Protein AF-A0A4D4K9H8-F1 (afdb_monomer_lite)

Foldseek 3Di:
DDQDPVNVVVVVVVLLVVQQVVLVVVQVVVQVVCVVLVHHAPDDDDPPDPDPDFHHFHWHFDADPVSHTDIDGHDGDPVNVVVVVVSVVVVVVVVVVVVVVVD

Structure (mmCIF, N/CA/C/O backbone):
data_AF-A0A4D4K9H8-F1
#
_entry.id   AF-A0A4D4K9H8-F1
#
loop_
_atom_site.group_PDB
_atom_site.id
_atom_site.type_symbol
_atom_site.label_atom_id
_atom_site.label_alt_id
_atom_site.label_comp_id
_atom_site.label_asym_id
_atom_site.label_entity_id
_atom_site.label_seq_id
_atom_site.pdbx_PDB_ins_code
_atom_site.Cartn_x
_atom_site.Cartn_y
_atom_site.Cartn_z
_atom_site.occupancy
_atom_site.B_iso_or_equiv
_atom_site.auth_seq_id
_atom_site.auth_comp_id
_atom_site.auth_asym_id
_atom_site.auth_atom_id
_atom_site.pdbx_PDB_model_num
ATOM 1 N N . MET A 1 1 ? 41.730 -3.895 -16.864 1.00 52.47 1 MET A N 1
ATOM 2 C CA . MET A 1 1 ? 40.453 -4.377 -17.431 1.00 52.47 1 MET A CA 1
ATOM 3 C C . MET A 1 1 ? 39.582 -3.152 -17.685 1.00 52.47 1 MET A C 1
ATOM 5 O O . MET A 1 1 ? 39.305 -2.446 -16.726 1.00 52.47 1 MET A O 1
ATOM 9 N N . ARG A 1 2 ? 39.279 -2.803 -18.944 1.00 62.62 2 ARG A N 1
ATOM 10 C CA . ARG A 1 2 ? 38.387 -1.671 -19.264 1.00 62.62 2 ARG A CA 1
ATOM 11 C C . ARG A 1 2 ? 36.964 -2.212 -19.337 1.00 62.62 2 ARG A C 1
ATOM 13 O O . ARG A 1 2 ? 36.704 -3.091 -20.149 1.00 62.62 2 ARG A O 1
ATOM 20 N N . ILE A 1 3 ? 36.096 -1.732 -18.456 1.00 68.00 3 ILE A N 1
ATOM 21 C CA . ILE A 1 3 ? 34.660 -1.994 -18.538 1.00 68.00 3 ILE A CA 1
ATOM 22 C C . ILE A 1 3 ? 34.146 -1.202 -19.747 1.00 68.00 3 ILE A C 1
ATOM 24 O O . ILE A 1 3 ? 34.456 -0.018 -19.867 1.00 68.00 3 ILE A O 1
ATOM 28 N N . THR A 1 4 ? 33.460 -1.875 -20.669 1.00 81.56 4 THR A N 1
ATOM 29 C CA . THR A 1 4 ? 32.851 -1.259 -21.855 1.00 81.56 4 THR A CA 1
ATOM 30 C C . THR A 1 4 ? 31.491 -0.664 -21.498 1.00 81.56 4 THR A C 1
ATOM 32 O O . THR A 1 4 ? 30.857 -1.108 -20.540 1.00 81.56 4 THR A O 1
ATOM 35 N N . ASP A 1 5 ? 31.018 0.312 -22.271 1.00 79.19 5 ASP A N 1
ATOM 36 C CA . ASP A 1 5 ? 29.697 0.919 -22.056 1.00 79.19 5 ASP A CA 1
ATOM 37 C C . ASP A 1 5 ? 28.570 -0.135 -22.097 1.00 79.19 5 ASP A C 1
ATOM 39 O O . ASP A 1 5 ? 27.661 -0.107 -21.273 1.00 79.19 5 ASP A O 1
ATOM 43 N N . GLU A 1 6 ? 28.706 -1.163 -22.941 1.00 75.69 6 GLU A N 1
ATOM 44 C CA . GLU A 1 6 ? 27.798 -2.321 -23.001 1.00 75.69 6 GLU A CA 1
ATOM 45 C C . GLU A 1 6 ? 27.760 -3.123 -21.690 1.00 75.69 6 GLU A C 1
ATOM 47 O O . GLU A 1 6 ? 26.700 -3.587 -21.270 1.00 75.69 6 GLU A O 1
ATOM 52 N N . ALA A 1 7 ? 28.900 -3.270 -21.008 1.00 71.25 7 ALA A N 1
ATOM 53 C CA . ALA A 1 7 ? 28.958 -3.937 -19.710 1.00 71.25 7 ALA A CA 1
ATOM 54 C C . ALA A 1 7 ? 28.319 -3.077 -18.605 1.00 71.25 7 ALA A C 1
ATOM 56 O O . ALA A 1 7 ? 27.673 -3.615 -17.707 1.00 71.25 7 ALA A O 1
ATOM 57 N N . ILE A 1 8 ? 28.441 -1.747 -18.689 1.00 71.62 8 ILE A N 1
ATOM 58 C CA . ILE A 1 8 ? 27.773 -0.814 -17.768 1.00 71.62 8 ILE A CA 1
ATOM 59 C C . ILE A 1 8 ? 26.252 -0.870 -17.959 1.00 71.62 8 ILE A C 1
ATOM 61 O O . ILE A 1 8 ? 25.514 -0.937 -16.972 1.00 71.62 8 ILE A O 1
ATOM 65 N N . ASP A 1 9 ? 25.778 -0.896 -19.204 1.00 74.50 9 ASP A N 1
ATOM 66 C CA . ASP A 1 9 ? 24.352 -0.996 -19.517 1.00 74.50 9 ASP A CA 1
ATOM 67 C C . ASP A 1 9 ? 23.765 -2.357 -19.125 1.00 74.50 9 ASP A C 1
ATOM 69 O O . ASP A 1 9 ? 22.673 -2.412 -18.550 1.00 74.50 9 ASP A O 1
ATOM 73 N N . ALA A 1 10 ? 24.505 -3.451 -19.332 1.00 74.38 10 ALA A N 1
ATOM 74 C CA . ALA A 1 10 ? 24.108 -4.780 -18.871 1.00 74.38 10 ALA A CA 1
ATOM 75 C C . ALA A 1 10 ? 23.968 -4.832 -17.340 1.00 74.38 10 ALA A C 1
ATOM 77 O O . ALA A 1 10 ? 22.931 -5.262 -16.831 1.00 74.38 10 ALA A O 1
ATOM 78 N N . MET A 1 11 ? 24.953 -4.309 -16.601 1.00 70.56 11 MET A N 1
ATOM 79 C CA . MET A 1 11 ? 24.895 -4.223 -15.136 1.00 70.56 11 MET A CA 1
ATOM 80 C C . MET A 1 11 ? 23.740 -3.334 -14.651 1.00 70.56 11 MET A C 1
ATOM 82 O O . MET A 1 11 ? 23.077 -3.651 -13.662 1.00 70.56 11 MET A O 1
ATOM 86 N N . ARG A 1 12 ? 23.460 -2.222 -15.346 1.00 73.69 12 ARG A N 1
ATOM 87 C CA . ARG A 1 12 ? 22.323 -1.342 -15.032 1.00 73.69 12 ARG A CA 1
ATOM 88 C C . ARG A 1 12 ? 20.986 -2.047 -15.271 1.00 73.69 12 ARG A C 1
ATOM 90 O O . ARG A 1 12 ? 20.079 -1.895 -14.453 1.00 73.69 12 ARG A O 1
ATOM 97 N N . SER A 1 13 ? 20.873 -2.820 -16.351 1.00 76.69 13 SER A N 1
ATOM 98 C CA . SER A 1 13 ? 19.685 -3.611 -16.691 1.00 76.69 13 SER A CA 1
ATOM 99 C C . SER A 1 13 ? 19.432 -4.729 -15.678 1.00 76.69 13 SER A C 1
ATOM 101 O O . SER A 1 13 ? 18.306 -4.903 -15.213 1.00 76.69 13 SER A O 1
ATOM 103 N N . GLU A 1 14 ? 20.481 -5.446 -15.273 1.00 81.19 14 GLU A N 1
ATOM 104 C CA . GLU A 1 14 ? 20.394 -6.498 -14.260 1.00 81.19 14 GLU A CA 1
ATOM 105 C C . GLU A 1 14 ? 19.974 -5.938 -12.898 1.00 81.19 14 GLU A C 1
ATOM 107 O O . GLU A 1 14 ? 19.045 -6.452 -12.278 1.00 81.19 14 GLU A O 1
ATOM 112 N N . ARG A 1 15 ? 20.566 -4.811 -12.483 1.00 78.31 15 ARG A N 1
ATOM 113 C CA . ARG A 1 15 ? 20.177 -4.114 -11.252 1.00 78.31 15 ARG A CA 1
ATOM 114 C C . ARG A 1 15 ? 18.725 -3.634 -11.285 1.00 78.31 15 ARG A C 1
ATOM 116 O O . ARG A 1 15 ? 18.035 -3.733 -10.277 1.00 78.31 15 ARG A O 1
ATOM 123 N N . HIS A 1 16 ? 18.251 -3.140 -12.429 1.00 81.56 16 HIS A N 1
ATOM 124 C CA . HIS A 1 16 ? 16.846 -2.756 -12.597 1.00 81.56 16 HIS A CA 1
ATOM 125 C C . HIS A 1 16 ? 15.898 -3.955 -12.503 1.00 81.56 16 HIS A C 1
ATOM 127 O O . HIS A 1 16 ? 14.821 -3.837 -11.924 1.00 81.56 16 HIS A O 1
ATOM 133 N N . ARG A 1 17 ? 16.294 -5.109 -13.050 1.00 81.69 17 ARG A N 1
ATOM 134 C CA . ARG A 1 17 ? 15.507 -6.344 -12.962 1.00 81.69 17 ARG A CA 1
ATOM 135 C C . ARG A 1 17 ? 15.405 -6.835 -11.519 1.00 81.69 17 ARG A C 1
ATOM 137 O O . ARG A 1 17 ? 14.295 -7.083 -11.063 1.00 81.69 17 ARG A O 1
ATOM 144 N N . ALA A 1 18 ? 16.530 -6.890 -10.807 1.00 84.88 18 ALA A N 1
ATOM 145 C CA . ALA A 1 18 ? 16.565 -7.253 -9.391 1.00 84.88 18 ALA A CA 1
ATOM 146 C C . ALA A 1 18 ? 15.696 -6.305 -8.546 1.00 84.88 18 ALA A C 1
ATOM 148 O O . ALA A 1 18 ? 14.851 -6.755 -7.782 1.00 84.88 18 ALA A O 1
ATOM 149 N N . ALA A 1 19 ? 15.799 -4.990 -8.777 1.00 83.44 19 ALA A N 1
ATOM 150 C CA . ALA A 1 19 ? 14.939 -4.012 -8.111 1.00 83.44 19 ALA A CA 1
ATOM 151 C C . ALA A 1 19 ? 13.443 -4.221 -8.418 1.00 83.44 19 ALA A C 1
ATOM 153 O O . ALA A 1 19 ? 12.597 -3.944 -7.573 1.00 83.44 19 ALA A O 1
ATOM 154 N N . GLY A 1 20 ? 13.097 -4.716 -9.610 1.00 84.62 20 GLY A N 1
ATOM 155 C CA . GLY A 1 20 ? 11.719 -5.068 -9.962 1.00 84.62 20 GLY A CA 1
ATOM 156 C C . GLY A 1 20 ? 11.193 -6.275 -9.187 1.00 84.62 20 GLY A C 1
ATOM 157 O O . GLY A 1 20 ? 10.046 -6.264 -8.735 1.00 84.62 20 GLY A O 1
ATOM 158 N N . GLU A 1 21 ? 12.026 -7.296 -8.995 1.00 87.25 21 GLU A N 1
ATOM 159 C CA . GLU A 1 21 ? 11.697 -8.456 -8.160 1.00 87.25 21 GLU A CA 1
ATOM 160 C C . GLU A 1 21 ? 11.529 -8.051 -6.692 1.00 87.25 21 GLU A C 1
ATOM 162 O O . GLU A 1 21 ? 10.523 -8.405 -6.073 1.00 87.25 21 GLU A O 1
ATOM 167 N N . ASP A 1 22 ? 12.434 -7.216 -6.178 1.00 87.19 22 ASP A N 1
ATOM 168 C CA . ASP A 1 22 ? 12.353 -6.662 -4.824 1.00 87.19 22 ASP A CA 1
ATOM 169 C C . ASP A 1 22 ? 11.080 -5.828 -4.629 1.00 87.19 22 ASP A C 1
ATOM 171 O O . ASP A 1 22 ? 10.387 -5.965 -3.621 1.00 87.19 22 ASP A O 1
ATOM 175 N N . ALA A 1 23 ? 10.726 -4.988 -5.606 1.00 86.81 23 ALA A N 1
ATOM 176 C CA . ALA A 1 23 ? 9.512 -4.179 -5.554 1.00 86.81 23 ALA A CA 1
ATOM 177 C C . ALA A 1 23 ? 8.250 -5.050 -5.518 1.00 86.81 23 ALA A C 1
ATOM 179 O O . ALA A 1 23 ? 7.304 -4.755 -4.783 1.00 86.81 23 ALA A O 1
ATOM 180 N N . ARG A 1 24 ? 8.233 -6.144 -6.288 1.00 87.50 24 ARG A N 1
ATOM 181 C CA . ARG A 1 24 ? 7.131 -7.109 -6.274 1.00 87.50 24 ARG A CA 1
ATOM 182 C C . ARG A 1 24 ? 7.035 -7.821 -4.930 1.00 87.50 24 ARG A C 1
ATOM 184 O O . ARG A 1 24 ? 5.945 -7.885 -4.373 1.00 87.50 24 ARG A O 1
ATOM 191 N N . ALA A 1 25 ? 8.152 -8.307 -4.395 1.00 87.56 25 ALA A N 1
ATOM 192 C CA . ALA A 1 25 ? 8.188 -8.947 -3.084 1.00 87.56 25 ALA A CA 1
ATOM 193 C C . ALA A 1 25 ? 7.714 -7.992 -1.975 1.00 87.56 25 ALA A C 1
ATOM 195 O O . ALA A 1 25 ? 6.928 -8.379 -1.112 1.00 87.56 25 ALA A O 1
ATOM 196 N N . LEU A 1 26 ? 8.121 -6.721 -2.036 1.00 86.38 26 LEU A N 1
ATOM 197 C CA . LEU A 1 26 ? 7.679 -5.691 -1.099 1.00 86.38 26 LEU A CA 1
ATOM 198 C C . LEU A 1 26 ? 6.168 -5.426 -1.201 1.00 86.38 26 LEU A C 1
ATOM 200 O O . LEU A 1 26 ? 5.510 -5.241 -0.178 1.00 86.38 26 LEU A O 1
ATOM 204 N N . ALA A 1 27 ? 5.607 -5.439 -2.414 1.00 86.62 27 ALA A N 1
ATOM 205 C CA . ALA A 1 27 ? 4.168 -5.294 -2.621 1.00 86.62 27 ALA A CA 1
ATOM 206 C C . ALA A 1 27 ? 3.374 -6.480 -2.046 1.00 86.62 27 ALA A C 1
ATOM 208 O O . ALA A 1 27 ? 2.344 -6.254 -1.414 1.00 86.62 27 ALA A O 1
ATOM 209 N N . GLU A 1 28 ? 3.863 -7.716 -2.203 1.00 87.94 28 GLU A N 1
ATOM 210 C CA . GLU A 1 28 ? 3.255 -8.905 -1.581 1.00 87.94 28 GLU A CA 1
ATOM 211 C C . GLU A 1 28 ? 3.305 -8.833 -0.049 1.00 87.94 28 GLU A C 1
ATOM 213 O O . GLU A 1 28 ? 2.292 -9.032 0.617 1.00 87.94 28 GLU A O 1
ATOM 218 N N . LEU A 1 29 ? 4.455 -8.461 0.523 1.00 87.00 29 LEU A N 1
ATOM 219 C CA . LEU A 1 29 ? 4.598 -8.297 1.973 1.00 87.00 29 LEU A CA 1
ATOM 220 C C . LEU A 1 29 ? 3.637 -7.242 2.526 1.00 87.00 29 LEU A C 1
ATOM 222 O O . LEU A 1 29 ? 3.014 -7.447 3.569 1.00 87.00 29 LEU A O 1
ATOM 226 N N . LEU A 1 30 ? 3.498 -6.112 1.828 1.00 84.12 30 LEU A N 1
ATOM 227 C CA . LEU A 1 30 ? 2.556 -5.073 2.226 1.00 84.12 30 LEU A CA 1
ATOM 228 C C . LEU A 1 30 ? 1.108 -5.555 2.094 1.00 84.12 30 LEU A C 1
ATOM 230 O O . LEU A 1 30 ? 0.296 -5.260 2.969 1.00 84.12 30 LEU A O 1
ATOM 234 N N . ARG A 1 31 ? 0.788 -6.323 1.045 1.00 85.12 31 ARG A N 1
ATOM 235 C CA . ARG A 1 31 ? -0.534 -6.931 0.868 1.00 85.12 31 ARG A CA 1
ATOM 236 C C . ARG A 1 31 ? -0.888 -7.833 2.045 1.00 85.12 31 ARG A C 1
ATOM 238 O O . ARG A 1 31 ? -1.949 -7.654 2.634 1.00 85.12 31 ARG A O 1
ATOM 245 N N . GLU A 1 32 ? 0.006 -8.740 2.428 1.00 86.38 32 GLU A N 1
ATOM 246 C CA . GLU A 1 32 ? -0.200 -9.625 3.580 1.00 86.38 32 GLU A CA 1
ATOM 247 C C . GLU A 1 32 ? -0.336 -8.854 4.898 1.00 86.38 32 GLU A C 1
ATOM 249 O O . GLU A 1 32 ? -1.170 -9.188 5.740 1.00 86.38 32 GLU A O 1
ATOM 254 N N . ALA A 1 33 ? 0.485 -7.820 5.099 1.00 83.62 33 ALA A N 1
ATOM 255 C CA . ALA A 1 33 ? 0.428 -7.003 6.305 1.00 83.62 33 ALA A CA 1
ATOM 256 C C . ALA A 1 33 ? -0.909 -6.260 6.421 1.00 83.62 33 ALA A C 1
ATOM 258 O O . ALA A 1 33 ? -1.499 -6.222 7.500 1.00 83.62 33 ALA A O 1
ATOM 259 N N . LEU A 1 34 ? -1.399 -5.699 5.316 1.00 80.50 34 LEU A N 1
ATOM 260 C CA . LEU A 1 34 ? -2.695 -5.031 5.268 1.00 80.50 34 LEU A CA 1
ATOM 261 C C . LEU A 1 34 ? -3.844 -6.022 5.491 1.00 80.50 34 LEU A C 1
ATOM 263 O O . LEU A 1 34 ? -4.733 -5.729 6.289 1.00 80.50 34 LEU A O 1
ATOM 267 N N . ASP A 1 35 ? -3.785 -7.219 4.904 1.00 81.88 35 ASP A N 1
ATOM 268 C CA . ASP A 1 35 ? -4.800 -8.262 5.117 1.00 81.88 35 ASP A CA 1
ATOM 269 C C . ASP A 1 35 ? -4.923 -8.656 6.592 1.00 81.88 35 ASP A C 1
ATOM 271 O O . ASP A 1 35 ? -6.022 -8.677 7.150 1.00 81.88 35 ASP A O 1
ATOM 275 N N . ARG A 1 36 ? -3.792 -8.807 7.291 1.00 82.69 36 ARG A N 1
ATOM 276 C CA . ARG A 1 36 ? -3.774 -9.044 8.748 1.00 82.69 36 ARG A CA 1
ATOM 277 C C . ARG A 1 36 ? -4.362 -7.894 9.566 1.00 82.69 36 ARG A C 1
ATOM 279 O O . ARG A 1 36 ? -4.839 -8.124 10.675 1.00 82.69 36 ARG A O 1
ATOM 286 N N . LEU A 1 37 ? -4.329 -6.672 9.041 1.00 76.19 37 LEU A N 1
ATOM 287 C CA . LEU A 1 37 ? -4.966 -5.499 9.643 1.00 76.19 37 LEU A CA 1
ATOM 288 C C . LEU A 1 37 ? -6.455 -5.373 9.260 1.00 76.19 37 LEU A C 1
ATOM 290 O O . LEU A 1 37 ? -7.101 -4.391 9.629 1.00 76.19 37 LEU A O 1
ATOM 294 N N . GLY A 1 38 ? -7.016 -6.363 8.555 1.00 74.69 38 GLY A N 1
ATOM 295 C CA . GLY A 1 38 ? -8.413 -6.396 8.120 1.00 74.69 38 GLY A CA 1
ATOM 296 C C . GLY A 1 38 ? -8.673 -5.624 6.825 1.00 74.69 38 GLY A C 1
ATOM 297 O O . GLY A 1 38 ? -9.803 -5.200 6.581 1.00 74.69 38 GLY A O 1
ATOM 298 N N . PHE A 1 39 ? -7.637 -5.401 6.016 1.00 74.81 39 PHE A N 1
ATOM 299 C CA . PHE A 1 39 ? -7.716 -4.701 4.740 1.00 74.81 39 PHE A CA 1
ATOM 300 C C . PHE A 1 39 ? -7.418 -5.669 3.607 1.00 74.81 39 PHE A C 1
ATOM 302 O O . PHE A 1 39 ? -6.306 -6.161 3.517 1.00 74.81 39 PHE A O 1
ATOM 309 N N . THR A 1 40 ? -8.357 -5.881 2.691 1.00 73.00 40 THR A N 1
ATOM 310 C CA . THR A 1 40 ? -8.137 -6.751 1.527 1.00 73.00 40 THR A CA 1
ATOM 311 C C . THR A 1 40 ? -7.770 -5.888 0.312 1.00 73.00 40 THR A C 1
ATOM 313 O O . THR A 1 40 ? -8.670 -5.287 -0.283 1.00 73.00 40 THR A O 1
ATOM 316 N N . PRO A 1 41 ? -6.478 -5.758 -0.061 1.00 70.25 41 PRO A N 1
ATOM 317 C CA . PRO A 1 41 ? -6.069 -4.969 -1.221 1.00 70.25 41 PRO A CA 1
ATOM 318 C C . PRO A 1 41 ? -6.538 -5.630 -2.519 1.00 70.25 41 PRO A C 1
ATOM 320 O O . PRO A 1 41 ? -6.908 -6.801 -2.533 1.00 70.25 41 PRO A O 1
ATOM 323 N N . ASP A 1 42 ? -6.487 -4.885 -3.625 1.00 71.88 42 ASP A N 1
ATOM 324 C CA . ASP A 1 42 ? -6.756 -5.406 -4.976 1.00 71.88 42 ASP A CA 1
ATOM 325 C C . ASP A 1 42 ? -8.195 -5.898 -5.228 1.00 71.88 42 ASP A C 1
ATOM 327 O O . ASP A 1 42 ? -8.475 -6.548 -6.238 1.00 71.88 42 ASP A O 1
ATOM 331 N N . VAL A 1 43 ? -9.143 -5.533 -4.361 1.00 69.69 43 VAL A N 1
ATOM 332 C CA . VAL A 1 43 ? -10.572 -5.768 -4.598 1.00 69.69 43 VAL A CA 1
ATOM 333 C C . VAL A 1 43 ? -11.117 -4.667 -5.507 1.00 69.69 43 VAL A C 1
ATOM 335 O O . VAL A 1 43 ? -11.414 -3.551 -5.077 1.00 69.69 43 VAL A O 1
ATOM 338 N N . VAL A 1 44 ? -11.250 -4.983 -6.796 1.00 60.91 44 VAL A N 1
ATOM 339 C CA . VAL A 1 44 ? -11.846 -4.081 -7.789 1.00 60.91 44 VAL A CA 1
ATOM 340 C C . VAL A 1 44 ? -13.366 -4.068 -7.612 1.00 60.91 44 VAL A C 1
ATOM 342 O O . VAL A 1 44 ? -14.042 -5.041 -7.938 1.00 60.91 44 VAL A O 1
ATOM 345 N N . MET A 1 45 ? -13.921 -2.955 -7.128 1.00 55.91 45 MET A N 1
ATOM 346 C CA . MET A 1 45 ? -15.372 -2.741 -7.158 1.00 55.91 45 MET A CA 1
ATOM 347 C C . MET A 1 45 ? -15.840 -2.357 -8.570 1.00 55.91 45 MET A C 1
ATOM 349 O O . MET A 1 45 ? -15.191 -1.533 -9.226 1.00 55.91 45 MET A O 1
ATOM 353 N N . PRO A 1 46 ? -16.995 -2.869 -9.026 1.00 55.16 46 PRO A N 1
ATOM 354 C CA . PRO A 1 46 ? -17.643 -2.383 -10.235 1.00 55.16 46 PRO A CA 1
ATOM 355 C C . PRO A 1 46 ? -17.958 -0.887 -10.114 1.00 55.16 46 PRO A C 1
ATOM 357 O O . PRO A 1 46 ? -18.469 -0.419 -9.092 1.00 55.16 46 PRO A O 1
ATOM 360 N N . HIS A 1 47 ? -17.676 -0.120 -11.169 1.00 45.12 47 HIS A N 1
ATOM 361 C CA . HIS A 1 47 ? -18.047 1.292 -11.230 1.00 45.12 47 HIS A CA 1
ATOM 362 C C . HIS A 1 47 ? -19.554 1.474 -10.965 1.00 45.12 47 HIS A C 1
ATOM 364 O O . HIS A 1 47 ? -20.380 0.924 -11.687 1.00 45.12 47 HIS A O 1
ATOM 370 N N . GLY A 1 48 ? -19.906 2.285 -9.959 1.00 50.25 48 GLY A N 1
ATOM 371 C CA . GLY A 1 48 ? -21.284 2.730 -9.708 1.00 50.25 48 GLY A CA 1
ATOM 372 C C . GLY A 1 48 ? -21.985 2.127 -8.488 1.00 50.25 48 GLY A C 1
AT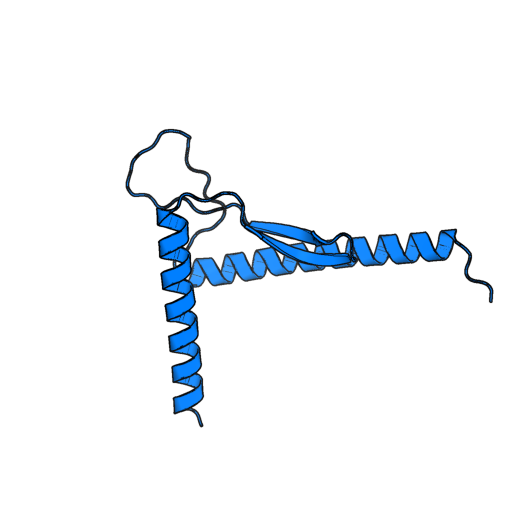OM 373 O O . GLY A 1 48 ? -23.080 2.580 -8.156 1.00 50.25 48 GLY A O 1
ATOM 374 N N . GLN A 1 49 ? -21.379 1.169 -7.784 1.00 51.28 49 GLN A N 1
ATOM 375 C CA . GLN A 1 49 ? -21.969 0.614 -6.564 1.00 51.28 49 GLN A CA 1
ATOM 376 C C . GLN A 1 49 ? -21.683 1.530 -5.356 1.00 51.28 49 GLN A C 1
ATOM 378 O O . GLN A 1 49 ? -20.531 1.758 -4.994 1.00 51.28 49 GLN A O 1
ATOM 383 N N . LYS A 1 50 ? -22.751 2.094 -4.772 1.00 51.62 50 LYS A N 1
ATOM 384 C CA . LYS A 1 50 ? -22.748 2.997 -3.599 1.00 51.62 50 LYS A CA 1
ATOM 385 C C . LYS A 1 50 ? -23.061 2.259 -2.291 1.00 51.62 50 LYS A C 1
ATOM 387 O O . LYS A 1 50 ? -23.661 2.834 -1.386 1.00 51.62 50 LYS A O 1
ATOM 392 N N . ASP A 1 51 ? -22.708 0.987 -2.194 1.00 50.88 51 ASP A N 1
ATOM 393 C CA . ASP A 1 51 ? -22.766 0.320 -0.898 1.00 50.88 51 ASP A CA 1
ATOM 394 C C . ASP A 1 51 ? -21.545 0.776 -0.098 1.00 50.88 51 ASP A C 1
ATOM 396 O O . ASP A 1 51 ? -20.485 0.993 -0.682 1.00 50.88 51 ASP A O 1
ATOM 400 N N . GLY A 1 52 ? -21.676 0.954 1.221 1.00 51.47 52 GLY A N 1
ATOM 401 C CA . GLY A 1 52 ? -20.606 1.399 2.136 1.00 51.47 52 GLY A CA 1
ATOM 402 C C . GLY A 1 52 ? -19.382 0.468 2.223 1.00 51.47 52 GLY A C 1
ATOM 403 O O . GLY A 1 52 ? -18.636 0.496 3.200 1.00 51.47 52 GLY A O 1
ATOM 404 N N . THR A 1 53 ? -19.200 -0.382 1.219 1.00 55.81 53 THR A N 1
ATOM 405 C CA . THR A 1 53 ? -18.060 -1.235 0.940 1.00 55.81 53 THR A CA 1
ATOM 406 C C . THR A 1 53 ? -16.858 -0.359 0.603 1.00 55.81 53 THR A C 1
ATOM 408 O O . THR A 1 53 ? -16.815 0.326 -0.419 1.00 55.81 53 THR A O 1
ATOM 411 N N . LEU A 1 54 ? -15.870 -0.359 1.493 1.00 55.47 54 LEU A N 1
ATOM 412 C CA . LEU A 1 54 ? -14.631 0.383 1.296 1.00 55.47 54 LEU A CA 1
ATOM 413 C C . LEU A 1 54 ? -13.892 -0.165 0.075 1.00 55.47 54 LEU A C 1
ATOM 415 O O . LEU A 1 54 ? -13.626 -1.361 -0.019 1.00 55.47 54 LEU A O 1
ATOM 419 N N . PHE A 1 55 ? -13.573 0.724 -0.862 1.00 64.75 55 PHE A N 1
ATOM 420 C CA . PHE A 1 55 ? -12.752 0.412 -2.025 1.00 64.75 55 PHE A CA 1
ATOM 421 C C . PHE A 1 55 ? -11.285 0.368 -1.621 1.00 64.75 55 PHE A C 1
ATOM 423 O O . PHE A 1 55 ? -10.803 1.315 -0.998 1.00 64.75 55 PHE A O 1
ATOM 430 N N . TRP A 1 56 ? -10.548 -0.645 -2.055 1.00 67.44 56 TRP A N 1
ATOM 431 C CA . TRP A 1 56 ? -9.127 -0.746 -1.750 1.00 67.44 56 TRP A CA 1
ATOM 432 C C . TRP A 1 56 ? -8.285 -0.680 -3.032 1.00 67.44 56 TRP A C 1
ATOM 434 O O . TRP A 1 56 ? -8.670 -1.249 -4.053 1.00 67.44 56 TRP A O 1
ATOM 444 N N . PRO A 1 57 ? -7.164 0.066 -3.025 1.00 68.50 57 PRO A N 1
ATOM 445 C CA . PRO A 1 57 ? -6.332 0.253 -4.200 1.00 68.50 57 PRO A CA 1
ATOM 446 C C . PRO A 1 57 ? -5.701 -1.052 -4.644 1.00 68.50 57 PRO A C 1
ATOM 448 O O . PRO A 1 57 ? -5.452 -1.962 -3.851 1.00 68.50 57 PRO A O 1
ATOM 451 N N . VAL A 1 58 ? -5.317 -1.048 -5.915 1.00 77.00 58 VAL A N 1
ATOM 452 C CA . VAL A 1 58 ? -4.324 -1.988 -6.411 1.00 77.00 58 VAL A CA 1
ATOM 453 C C . VAL A 1 58 ? -2.955 -1.605 -5.851 1.00 77.00 58 VAL A C 1
ATOM 455 O O . VAL A 1 58 ? -2.553 -0.441 -5.968 1.00 77.00 58 VAL A O 1
ATOM 458 N N . LEU A 1 59 ? -2.245 -2.575 -5.281 1.00 83.50 59 LEU A N 1
ATOM 459 C CA . LEU A 1 59 ? -0.846 -2.431 -4.881 1.00 83.50 59 LEU A CA 1
ATOM 460 C C . LEU A 1 59 ? 0.062 -2.869 -6.023 1.00 83.50 59 LEU A C 1
ATOM 462 O O . LEU A 1 59 ? -0.095 -3.959 -6.576 1.00 83.50 59 LEU A O 1
ATOM 466 N N . ARG A 1 60 ? 1.032 -2.026 -6.382 1.00 82.56 60 ARG A N 1
ATOM 467 C CA . ARG A 1 60 ? 1.986 -2.333 -7.453 1.00 82.56 60 ARG A CA 1
ATOM 468 C C . ARG A 1 60 ? 3.408 -2.142 -6.970 1.00 82.56 60 ARG A C 1
ATOM 470 O O . ARG A 1 60 ? 3.758 -1.063 -6.507 1.00 82.56 60 ARG A O 1
ATOM 477 N N . GLY A 1 61 ? 4.224 -3.180 -7.113 1.00 84.31 61 GLY A N 1
ATOM 478 C CA . GLY A 1 61 ? 5.671 -3.032 -7.044 1.00 84.31 61 GLY A CA 1
ATOM 479 C C . GLY A 1 61 ? 6.150 -2.264 -8.272 1.00 84.31 61 GLY A C 1
ATOM 480 O O . GLY A 1 61 ? 5.881 -2.679 -9.398 1.00 84.31 61 GLY A O 1
ATOM 481 N N . GLU A 1 62 ? 6.834 -1.148 -8.059 1.00 86.88 62 GLU A N 1
ATOM 482 C CA . GLU A 1 62 ? 7.415 -0.320 -9.113 1.00 86.88 62 GLU A CA 1
ATOM 483 C C . GLU A 1 62 ? 8.896 -0.058 -8.825 1.00 86.88 62 GLU A C 1
ATOM 485 O O . GLU A 1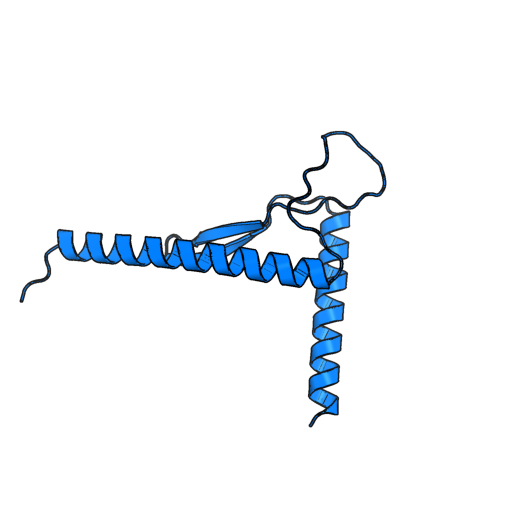 62 ? 9.368 -0.207 -7.699 1.00 86.88 62 GLU A O 1
ATOM 490 N N . VAL A 1 63 ? 9.646 0.339 -9.850 1.00 86.06 63 VAL A N 1
ATOM 491 C CA . VAL A 1 63 ? 11.061 0.702 -9.721 1.00 86.06 63 VAL A CA 1
ATOM 492 C C . VAL A 1 63 ? 11.204 2.175 -10.072 1.00 86.06 63 VAL A C 1
ATOM 494 O O . VAL A 1 63 ? 10.715 2.619 -11.111 1.00 86.06 63 VAL A O 1
ATOM 497 N N . THR A 1 64 ? 11.858 2.954 -9.207 1.00 82.75 64 THR A N 1
ATOM 498 C CA . THR A 1 64 ? 12.182 4.352 -9.521 1.00 82.75 64 THR A CA 1
ATOM 499 C C . THR A 1 64 ? 13.102 4.427 -10.739 1.00 82.75 64 THR A C 1
ATOM 501 O O . THR A 1 64 ? 13.867 3.509 -11.016 1.00 82.75 64 THR A O 1
ATOM 504 N N . VAL A 1 65 ? 13.170 5.593 -11.386 1.00 78.00 65 VAL A N 1
ATOM 505 C CA . VAL A 1 65 ? 14.202 5.869 -12.408 1.00 78.00 65 VAL A CA 1
ATOM 506 C C . VAL A 1 65 ? 15.627 5.675 -11.854 1.00 78.00 65 VAL A C 1
ATOM 508 O O . VAL A 1 65 ? 16.543 5.307 -12.585 1.00 78.00 65 VAL A O 1
ATOM 511 N N . SER A 1 66 ? 15.821 5.880 -10.546 1.00 79.50 66 SER A N 1
ATOM 512 C CA . SER A 1 66 ? 17.088 5.624 -9.848 1.00 79.50 66 SER A CA 1
ATOM 513 C C . SER A 1 66 ? 17.359 4.144 -9.526 1.00 79.50 66 SER A C 1
ATOM 515 O O . SER A 1 66 ? 18.420 3.841 -8.983 1.00 79.50 66 SER A O 1
ATOM 517 N N . GLY A 1 67 ? 16.455 3.223 -9.876 1.00 78.50 67 GLY A N 1
ATOM 518 C CA . GLY A 1 67 ? 16.619 1.783 -9.669 1.00 78.50 67 GLY A CA 1
ATOM 519 C C . GLY A 1 67 ? 16.302 1.301 -8.251 1.00 78.50 67 GLY A C 1
ATOM 520 O O . GLY A 1 67 ? 16.811 0.260 -7.848 1.00 78.50 67 GLY A O 1
ATOM 521 N N . ASN A 1 68 ? 15.512 2.052 -7.482 1.00 83.06 68 ASN A N 1
ATOM 522 C CA . ASN A 1 68 ? 15.084 1.659 -6.141 1.00 83.06 68 ASN A CA 1
ATOM 523 C C . ASN A 1 68 ? 13.690 1.018 -6.194 1.00 83.06 68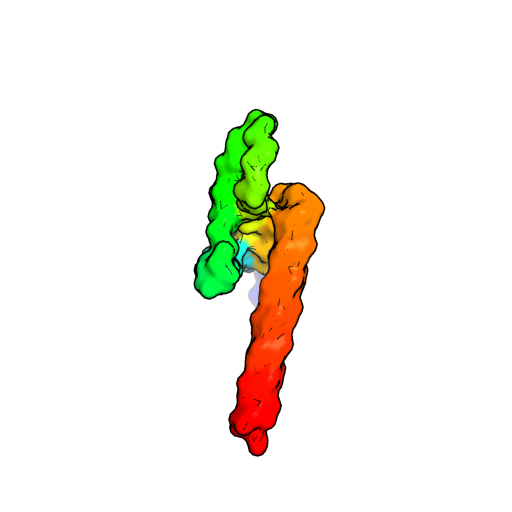 ASN A C 1
ATOM 525 O O . ASN A 1 68 ? 12.808 1.574 -6.859 1.00 83.06 68 ASN A O 1
ATOM 529 N N . PRO A 1 69 ? 13.460 -0.092 -5.474 1.00 83.38 69 PRO A N 1
ATOM 530 C CA . PRO A 1 69 ? 12.130 -0.669 -5.350 1.00 83.38 69 PRO A CA 1
ATOM 531 C C . PRO A 1 69 ? 11.203 0.276 -4.577 1.00 83.38 69 PRO A C 1
ATOM 533 O O . PRO A 1 69 ? 11.592 0.880 -3.576 1.00 83.38 69 PRO A O 1
ATOM 536 N N . MET A 1 70 ? 9.959 0.386 -5.029 1.00 86.12 70 MET A N 1
ATOM 537 C CA . MET A 1 70 ? 8.881 1.088 -4.341 1.00 86.12 70 MET A CA 1
ATOM 538 C C . MET A 1 70 ? 7.578 0.294 -4.448 1.00 86.12 70 MET A C 1
ATOM 540 O O . MET A 1 70 ? 7.426 -0.554 -5.325 1.00 86.12 70 MET A O 1
ATOM 544 N N . VAL A 1 71 ? 6.607 0.617 -3.595 1.00 84.75 71 VAL A N 1
ATOM 545 C CA . VAL A 1 71 ? 5.228 0.143 -3.754 1.00 84.75 71 VAL A CA 1
ATOM 546 C C . VAL A 1 71 ? 4.324 1.343 -3.977 1.00 84.75 71 VAL A C 1
ATOM 548 O O . VAL A 1 71 ? 4.243 2.236 -3.133 1.00 84.75 71 VAL A O 1
ATOM 551 N N . ALA A 1 72 ? 3.651 1.361 -5.120 1.00 81.81 72 ALA A N 1
ATOM 552 C CA . ALA A 1 72 ? 2.662 2.359 -5.464 1.00 81.81 72 ALA A CA 1
ATOM 553 C C . ALA A 1 72 ? 1.267 1.899 -5.026 1.00 81.81 72 ALA A C 1
ATOM 555 O O . ALA A 1 72 ? 0.850 0.760 -5.258 1.00 81.81 72 ALA A O 1
ATOM 556 N N . LEU A 1 73 ? 0.535 2.829 -4.418 1.00 78.25 73 LEU A N 1
ATOM 557 C CA . LEU A 1 73 ? -0.894 2.707 -4.168 1.00 78.25 73 LEU A CA 1
ATOM 558 C C . LEU A 1 73 ? -1.637 3.324 -5.354 1.00 78.25 73 LEU A C 1
ATOM 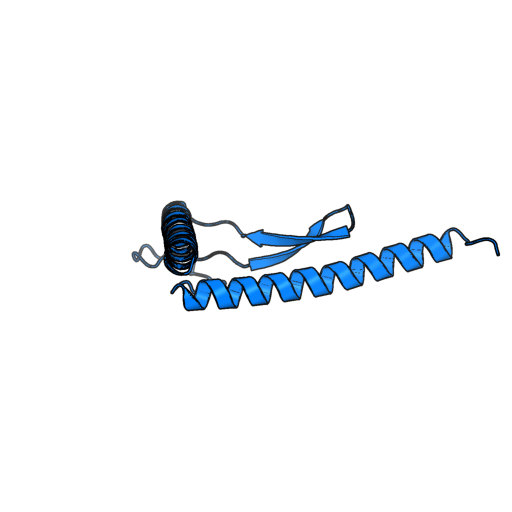560 O O . LEU A 1 73 ? -1.424 4.490 -5.694 1.00 78.25 73 LEU A O 1
ATOM 564 N N . GLY A 1 74 ? -2.517 2.546 -5.984 1.00 74.62 74 GLY A N 1
ATOM 565 C CA . GLY A 1 74 ? -3.432 3.064 -6.997 1.00 74.62 74 GLY A CA 1
ATO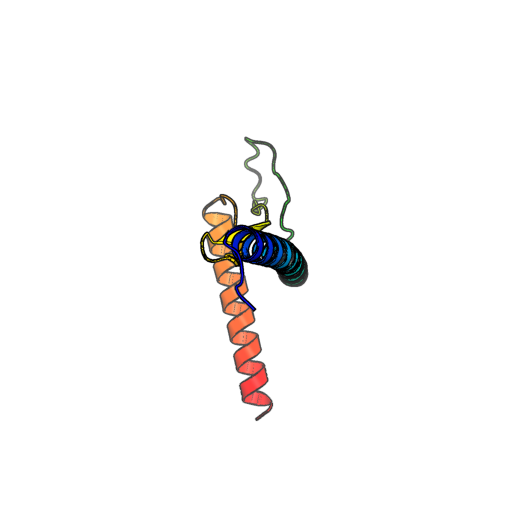M 566 C C . GLY A 1 74 ? -4.385 4.138 -6.451 1.00 74.62 74 GLY A C 1
ATOM 567 O O . GLY A 1 74 ? -4.423 4.436 -5.258 1.00 74.62 74 GLY A O 1
ATOM 568 N N . ARG A 1 75 ? -5.206 4.717 -7.336 1.00 74.62 75 ARG A N 1
ATOM 569 C CA . ARG A 1 75 ? -6.255 5.667 -6.925 1.00 74.62 75 ARG A CA 1
ATOM 570 C C . ARG A 1 75 ? -7.206 5.009 -5.928 1.00 74.62 75 ARG A C 1
ATOM 572 O O . ARG A 1 75 ? -7.654 3.897 -6.179 1.00 74.62 75 ARG A O 1
ATOM 579 N N . ILE A 1 76 ? -7.560 5.737 -4.872 1.00 75.88 76 ILE A N 1
ATOM 580 C CA . ILE A 1 76 ? -8.535 5.326 -3.856 1.00 75.88 76 ILE A CA 1
ATOM 581 C C . ILE A 1 76 ? -9.557 6.432 -3.601 1.00 75.88 76 ILE A C 1
ATOM 583 O O . ILE A 1 76 ? -9.197 7.610 -3.665 1.00 75.88 76 ILE A O 1
ATOM 587 N N . PRO A 1 77 ? -10.818 6.091 -3.286 1.00 75.69 77 PRO A N 1
ATOM 588 C CA . PRO A 1 77 ? -11.768 7.027 -2.708 1.00 75.69 77 PRO A CA 1
ATOM 589 C C . PRO A 1 77 ? -11.274 7.579 -1.368 1.00 75.69 77 PRO A C 1
ATOM 591 O O . PRO A 1 77 ? -10.570 6.899 -0.619 1.00 75.69 77 PRO A O 1
ATOM 594 N N . LEU A 1 78 ? -11.686 8.809 -1.059 1.00 79.75 78 LEU A N 1
ATOM 595 C CA . LEU A 1 78 ? -11.264 9.529 0.143 1.00 79.75 78 LEU A CA 1
ATOM 596 C C . LEU A 1 78 ? -11.626 8.783 1.436 1.00 79.75 78 LEU A C 1
ATOM 598 O O . LEU A 1 78 ? -10.797 8.698 2.335 1.00 79.75 78 LEU A O 1
ATOM 602 N N . ASP A 1 79 ? -12.819 8.195 1.517 1.00 78.31 79 ASP A N 1
ATOM 603 C CA . ASP A 1 79 ? -13.262 7.469 2.716 1.00 78.31 79 ASP A CA 1
ATOM 604 C C . ASP A 1 79 ? -12.372 6.255 3.011 1.00 78.31 79 ASP A C 1
ATOM 606 O O . ASP A 1 79 ? -11.972 6.022 4.154 1.00 78.31 79 ASP A O 1
ATOM 610 N N . SER A 1 80 ? -11.974 5.529 1.965 1.00 76.12 80 SER A N 1
ATOM 611 C CA . SER A 1 80 ? -10.999 4.445 2.068 1.00 76.12 80 SER A CA 1
ATOM 612 C C . SER A 1 80 ? -9.619 4.951 2.482 1.00 76.12 80 SER A C 1
ATOM 614 O O . SER A 1 80 ? -8.972 4.342 3.331 1.00 76.12 80 SER A O 1
ATOM 616 N N . ALA A 1 81 ? -9.168 6.081 1.927 1.00 80.62 81 ALA A N 1
ATOM 617 C CA . ALA A 1 81 ? -7.896 6.696 2.307 1.00 80.62 81 ALA A CA 1
ATOM 618 C C . ALA A 1 81 ? -7.862 7.063 3.796 1.00 80.62 81 ALA A C 1
ATOM 620 O O . ALA A 1 81 ? -6.899 6.741 4.492 1.00 80.62 81 ALA A O 1
ATOM 621 N N . ASN A 1 82 ? -8.936 7.681 4.289 1.00 83.69 82 ASN A N 1
ATOM 622 C CA . ASN A 1 82 ? -9.068 8.078 5.687 1.00 83.69 82 ASN A CA 1
ATOM 623 C C . ASN A 1 82 ? -9.019 6.865 6.616 1.00 83.69 82 ASN A C 1
ATOM 625 O O . ASN A 1 82 ? -8.291 6.871 7.607 1.00 83.69 82 ASN A O 1
ATOM 629 N N . ARG A 1 83 ? -9.733 5.791 6.266 1.00 79.50 83 ARG A N 1
ATOM 630 C CA . ARG A 1 83 ? -9.746 4.572 7.076 1.00 79.50 83 ARG A CA 1
ATOM 631 C C . ARG A 1 83 ? -8.409 3.834 7.060 1.00 79.50 83 ARG A C 1
ATOM 633 O O . ARG A 1 83 ? -7.984 3.329 8.096 1.00 79.50 83 ARG A O 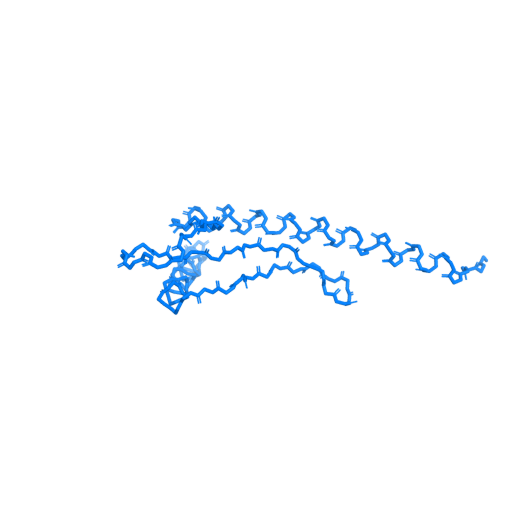1
ATOM 640 N N . LEU A 1 84 ? -7.719 3.804 5.919 1.00 79.81 84 LEU A N 1
ATOM 641 C CA . LEU A 1 84 ? -6.355 3.278 5.844 1.00 79.81 84 LEU A CA 1
ATOM 642 C C . LEU A 1 84 ? -5.416 4.068 6.766 1.00 79.81 84 LEU A C 1
ATOM 644 O O . LEU A 1 84 ? -4.664 3.468 7.532 1.00 79.81 84 LEU A O 1
ATOM 648 N N . ALA A 1 85 ? -5.485 5.400 6.731 1.00 86.00 85 ALA A N 1
ATOM 649 C CA . ALA A 1 85 ? -4.667 6.254 7.585 1.00 86.00 85 ALA A CA 1
ATOM 650 C C . ALA A 1 85 ? -4.926 5.991 9.079 1.00 86.00 85 ALA A C 1
ATOM 652 O O . ALA A 1 85 ? -3.974 5.827 9.841 1.00 86.00 85 ALA A O 1
ATOM 653 N N . GLU A 1 86 ? -6.193 5.881 9.487 1.00 86.81 86 GLU A N 1
ATOM 654 C CA . GLU A 1 86 ? -6.581 5.574 10.869 1.00 86.81 86 GLU A CA 1
ATOM 655 C C . GLU A 1 86 ? -5.996 4.236 11.351 1.00 86.81 86 GLU A C 1
ATOM 657 O O . GLU A 1 86 ? -5.374 4.167 12.414 1.00 86.81 86 GLU A O 1
ATOM 662 N N . ILE A 1 87 ? -6.137 3.179 10.546 1.00 82.19 87 ILE A N 1
ATOM 663 C CA . ILE A 1 87 ? -5.632 1.840 10.876 1.00 82.19 87 ILE A CA 1
ATOM 664 C C . ILE A 1 87 ? -4.106 1.849 11.007 1.00 82.19 87 ILE A C 1
ATOM 666 O O . ILE A 1 87 ? -3.570 1.304 11.972 1.00 82.19 87 ILE A O 1
ATOM 670 N N . LEU A 1 88 ? -3.399 2.492 10.072 1.00 84.50 88 LEU A N 1
ATOM 671 C CA . LEU A 1 88 ? -1.938 2.578 10.107 1.00 84.50 88 LEU A CA 1
ATOM 672 C C . LEU A 1 88 ? -1.440 3.351 11.333 1.00 84.50 88 LEU A C 1
ATOM 674 O O . LEU A 1 88 ? -0.493 2.912 11.988 1.00 84.50 88 LEU A O 1
ATOM 678 N N . MET A 1 89 ? -2.088 4.468 11.680 1.00 88.88 89 MET A N 1
ATOM 679 C CA . MET A 1 89 ? -1.756 5.225 12.891 1.00 88.88 89 MET A CA 1
ATOM 680 C C . MET A 1 89 ? -1.963 4.380 14.146 1.00 88.88 89 MET A C 1
ATOM 682 O O . MET A 1 89 ? -1.091 4.342 15.015 1.00 88.88 89 MET A O 1
ATOM 686 N N . ARG A 1 90 ? -3.084 3.656 14.229 1.00 87.56 90 ARG A N 1
ATOM 687 C CA . ARG A 1 90 ? -3.372 2.770 15.357 1.00 87.56 90 ARG A CA 1
ATOM 688 C C . ARG A 1 90 ? -2.341 1.647 15.475 1.00 87.56 90 ARG A C 1
ATOM 690 O O . ARG A 1 90 ? -1.799 1.448 16.558 1.00 87.56 90 ARG A O 1
ATOM 697 N N . ALA A 1 91 ? -2.021 0.964 14.378 1.00 84.50 91 ALA A N 1
ATOM 698 C CA . ALA A 1 91 ? -1.015 -0.096 14.368 1.00 84.50 91 ALA A CA 1
ATOM 699 C C . ALA A 1 91 ? 0.369 0.423 14.803 1.00 84.50 91 ALA A C 1
ATOM 701 O O . ALA A 1 91 ? 1.056 -0.220 15.598 1.00 84.50 91 ALA A O 1
ATOM 702 N N . ALA A 1 92 ? 0.761 1.618 14.344 1.00 87.19 92 ALA A N 1
ATOM 703 C CA . ALA A 1 92 ? 2.013 2.253 14.747 1.00 87.19 92 ALA A CA 1
ATOM 704 C C . ALA A 1 92 ? 2.047 2.582 16.251 1.00 87.19 92 ALA A C 1
ATOM 706 O O . ALA A 1 92 ? 3.058 2.337 16.912 1.00 87.19 92 ALA A O 1
ATOM 707 N N . LEU A 1 93 ? 0.947 3.100 16.806 1.00 89.06 93 LEU A N 1
ATOM 708 C CA . LEU A 1 93 ? 0.819 3.396 18.237 1.00 89.06 93 LEU A CA 1
ATOM 709 C C . LEU A 1 93 ? 0.851 2.128 19.098 1.00 89.06 93 LEU A C 1
ATOM 711 O O . LEU A 1 93 ? 1.520 2.100 20.134 1.00 89.06 93 LEU A O 1
ATOM 715 N N . GLU A 1 94 ? 0.162 1.069 18.672 1.00 88.06 94 GLU A N 1
ATOM 716 C CA . GLU A 1 94 ? 0.174 -0.226 19.357 1.00 88.06 94 GLU A CA 1
ATOM 717 C C . GLU A 1 94 ? 1.592 -0.815 19.402 1.00 88.06 94 GLU A C 1
ATOM 719 O O . GLU A 1 94 ? 2.036 -1.285 20.450 1.00 88.06 94 GLU A O 1
ATOM 724 N N . GLU A 1 95 ? 2.339 -0.732 18.300 1.00 85.88 95 GLU A N 1
ATOM 725 C CA . GLU A 1 95 ? 3.724 -1.203 18.229 1.00 85.88 95 GLU A CA 1
ATOM 726 C C . GLU A 1 95 ? 4.677 -0.380 19.110 1.00 85.88 95 GLU A C 1
ATOM 728 O O . GLU A 1 95 ? 5.517 -0.940 19.821 1.00 85.88 95 GLU A O 1
ATOM 733 N N . GLN A 1 96 ? 4.541 0.949 19.113 1.00 85.06 96 GLN A N 1
ATOM 734 C CA . GLN A 1 96 ? 5.326 1.810 20.004 1.00 85.06 96 GLN A CA 1
ATOM 735 C C . GLN A 1 96 ? 5.042 1.507 21.476 1.00 85.06 96 GLN A C 1
ATOM 737 O O . GLN A 1 96 ? 5.971 1.437 22.282 1.00 85.06 96 GLN A O 1
ATOM 742 N N . THR A 1 97 ? 3.774 1.274 21.814 1.00 84.81 97 THR A N 1
ATOM 743 C CA . THR A 1 97 ? 3.351 0.961 23.181 1.00 84.81 97 THR A CA 1
ATOM 744 C C . THR A 1 97 ? 3.923 -0.382 23.633 1.00 84.81 97 THR A C 1
ATOM 746 O O . THR A 1 97 ? 4.526 -0.449 24.700 1.00 84.81 97 THR A O 1
ATOM 749 N N . LYS A 1 98 ? 3.853 -1.429 22.795 1.00 85.56 98 LYS A N 1
ATOM 750 C CA . LYS A 1 98 ? 4.493 -2.730 23.071 1.00 85.56 98 LYS A CA 1
ATOM 751 C C . LYS A 1 98 ? 5.990 -2.575 23.344 1.00 85.56 98 LYS A C 1
ATOM 753 O O . LYS A 1 98 ? 6.491 -3.077 24.349 1.00 85.56 98 LYS A O 1
ATOM 758 N N . LYS A 1 99 ? 6.710 -1.832 22.496 1.00 79.62 99 LYS A N 1
ATOM 759 C CA . LYS A 1 99 ? 8.151 -1.583 22.681 1.00 79.62 99 LYS A CA 1
ATOM 760 C C . LYS A 1 99 ? 8.466 -0.823 23.967 1.00 79.62 99 LYS A C 1
ATOM 762 O O . LYS A 1 99 ? 9.484 -1.108 24.587 1.00 79.62 99 LYS A O 1
ATOM 767 N N . ALA A 1 100 ? 7.609 0.112 24.370 1.00 73.31 100 ALA A N 1
ATOM 768 C CA . ALA A 1 100 ? 7.777 0.864 25.609 1.00 73.31 100 ALA A CA 1
ATOM 769 C C . ALA A 1 100 ? 7.548 0.005 26.864 1.00 73.31 100 ALA A C 1
ATOM 771 O O . ALA A 1 100 ? 8.237 0.203 27.854 1.00 73.31 100 ALA A O 1
ATOM 772 N N . THR A 1 101 ? 6.620 -0.958 26.830 1.00 66.31 101 THR A N 1
ATOM 773 C CA . THR A 1 101 ? 6.334 -1.855 27.968 1.00 66.31 101 THR A CA 1
ATOM 774 C C . THR A 1 101 ? 7.365 -2.976 28.134 1.00 66.31 101 THR A C 1
ATOM 776 O O . THR A 1 101 ? 7.508 -3.524 29.220 1.00 66.31 101 THR A O 1
ATOM 779 N N . THR A 1 102 ? 8.081 -3.334 27.066 1.00 63.62 102 THR A N 1
ATOM 780 C CA . THR A 1 102 ? 9.077 -4.424 27.084 1.00 63.62 102 THR A CA 1
ATOM 781 C C . THR A 1 102 ? 10.491 -3.936 27.453 1.00 63.62 102 THR A C 1
ATOM 783 O O . THR A 1 102 ? 11.443 -4.710 27.377 1.00 63.62 102 THR A O 1
ATOM 786 N N . ARG A 1 103 ? 10.645 -2.652 27.804 1.00 50.34 103 ARG A N 1
ATOM 787 C CA . ARG A 1 103 ? 11.915 -1.992 28.132 1.00 50.34 103 ARG A CA 1
ATOM 788 C C . ARG A 1 103 ? 11.996 -1.687 29.621 1.00 50.34 103 ARG A C 1
ATOM 790 O O . ARG A 1 103 ? 13.121 -1.798 30.152 1.00 50.34 103 ARG A O 1
#

Sequence (103 aa):
MRITDEAIDAMRSERHRAAGEDARALAELLREALDRLGFTPDVVMPHGQKDGTLFWPVLRGEVTVSGNPMVALGRIPLDSANRLAEILMRAALEEQTKKATTR

Radius of gyration: 19.15 Å; chains: 1; bounding box: 63×19×51 Å

Organism: NCBI:txid68175

Secondary structure (DSSP, 8-state):
-PPPHHHHHHHHHHHHHHHHHHHHHHHHHHHHHHHHTT--TT--PPTT--SS----PPEEEEE-TTS-EEEEE----HHHHHHHHHHHHHHHHHHHHHHHHT-

pLDDT: mean 76.56, std 10.95, range [45.12, 89.06]